Protein AF-A0A1W9QZH8-F1 (afdb_monomer_lite)

pLDDT: mean 89.92, std 10.79, range [52.75, 97.69]

Secondary structure (DSSP, 8-state):
-----S-S-GGGPPTTHHHHHHHHHHHHHHHH-GGGS-TTS--S-PPPTT--

Structure (mmCIF, N/CA/C/O backbone):
data_AF-A0A1W9QZH8-F1
#
_entry.id   AF-A0A1W9QZH8-F1
#
loop_
_atom_site.group_PDB
_atom_site.id
_atom_site.type_symbol
_atom_site.label_atom_id
_atom_site.label_alt_id
_atom_site.label_comp_id
_atom_site.label_asym_id
_atom_site.label_entity_id
_atom_site.label_seq_id
_atom_site.pdbx_PDB_ins_code
_atom_site.Cartn_x
_atom_site.Cartn_y
_atom_site.Cartn_z
_atom_site.occupancy
_atom_site.B_iso_or_equiv
_atom_site.auth_seq_id
_atom_site.auth_comp_id
_atom_site.auth_asym_id
_atom_site.auth_atom_id
_atom_site.pdbx_PDB_model_num
ATOM 1 N N . MET A 1 1 ? -6.202 13.477 -12.918 1.00 68.31 1 MET A N 1
ATOM 2 C CA . MET A 1 1 ? -5.687 12.759 -11.735 1.00 68.31 1 MET A CA 1
ATOM 3 C C . MET A 1 1 ? -6.893 12.089 -11.131 1.00 68.31 1 MET A C 1
ATOM 5 O O . MET A 1 1 ? -7.744 12.790 -10.607 1.00 68.31 1 MET A O 1
ATOM 9 N N . GLU A 1 2 ? -7.025 10.787 -11.356 1.00 84.69 2 GLU A N 1
ATOM 10 C CA . GLU A 1 2 ? -8.193 10.018 -10.924 1.00 84.69 2 GLU A CA 1
ATOM 11 C C . GLU A 1 2 ? -7.933 9.435 -9.539 1.00 84.69 2 GLU A C 1
ATOM 13 O O . GLU A 1 2 ? -6.824 8.975 -9.256 1.00 84.69 2 GLU A O 1
ATOM 18 N N . PHE A 1 3 ? -8.954 9.443 -8.690 1.00 87.56 3 PHE A N 1
ATOM 19 C CA . PHE A 1 3 ? -8.905 8.842 -7.365 1.00 87.56 3 PHE A CA 1
ATOM 20 C C . PHE A 1 3 ? -9.984 7.778 -7.241 1.00 87.56 3 PHE A C 1
ATOM 22 O O . PHE A 1 3 ? -11.112 7.970 -7.688 1.00 87.56 3 PHE A O 1
ATOM 29 N N . THR A 1 4 ? -9.644 6.670 -6.591 1.00 88.62 4 THR A N 1
ATOM 30 C CA . THR A 1 4 ? -10.592 5.595 -6.301 1.00 88.62 4 THR A CA 1
ATOM 31 C C . THR A 1 4 ? -10.768 5.488 -4.788 1.00 88.62 4 THR A C 1
ATOM 33 O O . THR A 1 4 ? -9.777 5.230 -4.097 1.00 88.62 4 THR A O 1
ATOM 36 N N . PR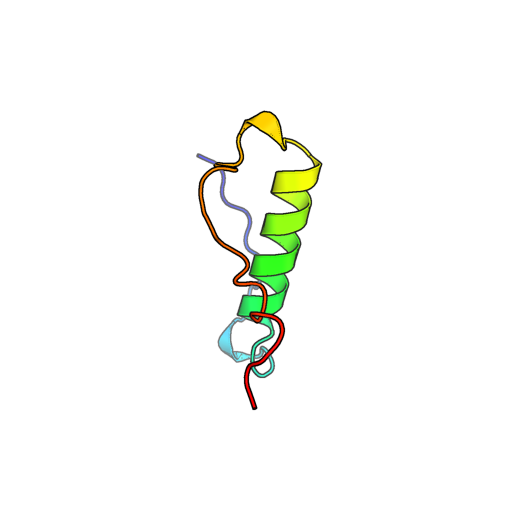O A 1 5 ? -11.984 5.699 -4.251 1.00 92.50 5 PRO A N 1
ATOM 37 C CA . PRO A 1 5 ? -12.240 5.483 -2.833 1.00 92.50 5 PRO A CA 1
ATOM 38 C C . PRO A 1 5 ? -12.096 3.991 -2.505 1.00 92.50 5 PRO A C 1
ATOM 40 O O . PRO A 1 5 ? -12.626 3.142 -3.219 1.00 92.50 5 PRO A O 1
ATOM 43 N N . LEU A 1 6 ? -11.356 3.673 -1.438 1.00 92.06 6 LEU A N 1
ATOM 44 C CA . LEU A 1 6 ? -11.210 2.295 -0.943 1.00 92.06 6 LEU A CA 1
ATOM 45 C C . LEU A 1 6 ? -12.211 1.956 0.169 1.00 92.06 6 LEU A C 1
ATOM 47 O O . LEU A 1 6 ? -12.529 0.788 0.354 1.00 92.06 6 LEU A O 1
ATOM 51 N N . PHE A 1 7 ? -12.700 2.965 0.897 1.00 95.44 7 PHE A N 1
ATOM 52 C CA . PHE A 1 7 ? -13.646 2.811 2.002 1.00 95.44 7 PHE A CA 1
ATOM 53 C C . PHE A 1 7 ? -14.562 4.031 2.081 1.00 95.44 7 PHE A C 1
ATOM 55 O O . PHE A 1 7 ? -14.071 5.160 2.065 1.00 95.44 7 PHE A O 1
ATOM 62 N N . ASP A 1 8 ? -15.863 3.800 2.249 1.00 94.56 8 ASP A N 1
ATOM 63 C CA . ASP A 1 8 ? -16.845 4.872 2.462 1.00 94.56 8 ASP A CA 1
ATOM 64 C C . ASP A 1 8 ? -16.923 5.292 3.941 1.00 94.56 8 ASP A C 1
ATOM 66 O O . ASP A 1 8 ? -17.098 6.466 4.265 1.00 94.56 8 ASP A O 1
ATOM 70 N N . GLU A 1 9 ? -16.729 4.340 4.862 1.00 95.56 9 GLU A N 1
ATOM 71 C CA . GLU A 1 9 ? -16.795 4.558 6.311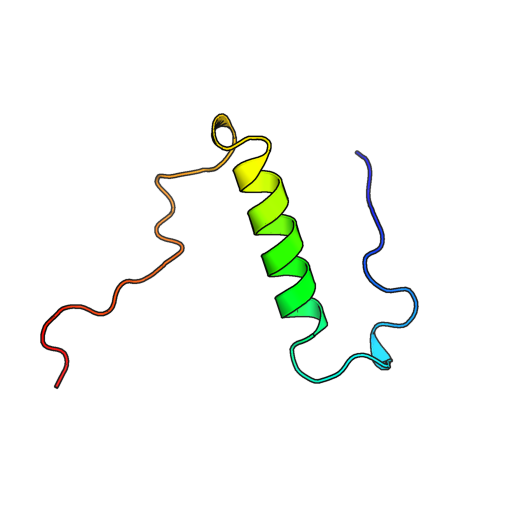 1.00 95.56 9 GLU A CA 1
ATOM 72 C C . GLU A 1 9 ? -15.504 4.095 7.013 1.00 95.56 9 GLU A C 1
ATOM 74 O O . GLU A 1 9 ? -15.502 3.082 7.717 1.00 95.56 9 GLU A O 1
ATOM 79 N N . PRO A 1 10 ? -14.387 4.838 6.893 1.00 93.50 10 PRO A N 1
ATOM 80 C CA . PRO A 1 10 ? -13.084 4.418 7.422 1.00 93.50 10 PRO A CA 1
ATOM 81 C C . PRO A 1 10 ? -13.063 4.234 8.948 1.00 93.50 10 PRO A C 1
ATOM 83 O O . PRO A 1 10 ? -12.190 3.565 9.480 1.00 93.50 10 PRO A O 1
ATOM 86 N N . LYS A 1 11 ? -14.028 4.801 9.683 1.00 96.00 11 LYS A N 1
ATOM 87 C CA . LYS A 1 11 ? -14.142 4.619 11.142 1.00 96.00 11 LYS A CA 1
ATOM 88 C C . LYS A 1 11 ? -14.666 3.240 11.554 1.00 96.00 11 LYS A C 1
ATOM 90 O O . LYS A 1 11 ? -14.563 2.899 12.727 1.00 96.00 11 LYS A O 1
ATOM 95 N N . LYS A 1 12 ? -15.265 2.482 10.629 1.00 97.50 12 LYS A N 1
ATOM 96 C CA . LYS A 1 12 ? -15.815 1.141 10.887 1.00 97.50 12 LYS A CA 1
ATOM 97 C C . LYS A 1 12 ? -14.828 0.018 10.568 1.00 97.50 12 LYS A C 1
ATOM 99 O O . LYS A 1 12 ? -15.160 -1.143 10.784 1.00 97.50 12 LYS A O 1
ATOM 104 N N . THR A 1 13 ? -13.649 0.344 10.045 1.00 96.94 13 THR A N 1
ATOM 105 C CA . 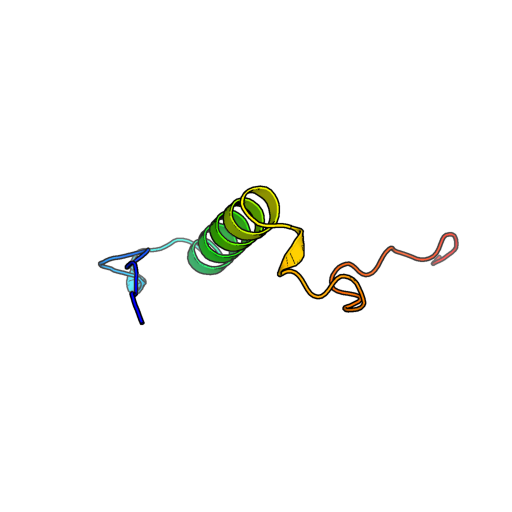THR A 1 13 ? -12.647 -0.656 9.687 1.00 96.94 13 THR A CA 1
ATOM 106 C C . THR A 1 13 ? -11.987 -1.228 10.932 1.00 96.94 13 THR A C 1
ATOM 108 O O . THR A 1 13 ? -11.753 -0.520 11.913 1.00 96.94 13 THR A O 1
ATOM 111 N N . SER A 1 14 ? -11.645 -2.504 10.861 1.00 97.06 14 SER A N 1
ATOM 112 C CA . SER A 1 14 ? -10.852 -3.195 11.867 1.00 97.06 14 SER A CA 1
ATOM 113 C C . SER A 1 14 ? -9.409 -2.680 11.913 1.00 97.06 14 SER A C 1
ATOM 115 O O . SER A 1 14 ? -8.947 -1.928 11.046 1.00 97.06 14 SER A O 1
ATOM 117 N N . GLU A 1 15 ? -8.685 -3.062 12.965 1.00 96.88 15 GLU A N 1
ATOM 118 C CA . GLU A 1 15 ? -7.293 -2.661 13.142 1.00 96.88 15 GLU A CA 1
ATOM 119 C C . GLU A 1 15 ? -6.451 -3.048 11.913 1.00 96.88 15 GLU A C 1
ATOM 121 O O . GLU A 1 15 ? -6.493 -4.181 11.439 1.00 96.88 15 GLU A O 1
ATOM 126 N N . ASN A 1 16 ? -5.679 -2.091 11.393 1.00 96.69 16 ASN A N 1
ATOM 127 C CA . ASN A 1 16 ? -4.805 -2.233 10.220 1.00 96.69 16 ASN A CA 1
ATOM 128 C C . ASN A 1 16 ? -5.489 -2.518 8.868 1.00 96.69 16 ASN A C 1
ATOM 130 O O . ASN A 1 16 ? -4.794 -2.567 7.853 1.00 96.69 16 ASN A O 1
ATOM 134 N N . GLU A 1 17 ? -6.815 -2.633 8.794 1.00 97.69 17 GLU A N 1
ATOM 135 C CA . GLU A 1 17 ? -7.529 -2.982 7.556 1.00 97.69 17 GLU A CA 1
ATOM 136 C C . GLU A 1 17 ? -7.282 -1.989 6.413 1.00 97.69 17 GLU A C 1
ATOM 138 O O . GLU A 1 17 ? -6.979 -2.395 5.290 1.00 97.69 17 GLU A O 1
ATOM 143 N N . ILE A 1 18 ? -7.318 -0.684 6.701 1.00 96.81 18 ILE A N 1
ATOM 144 C CA . ILE A 1 18 ? -7.039 0.360 5.703 1.00 96.81 18 ILE A CA 1
ATOM 145 C C . ILE A 1 18 ? -5.616 0.217 5.153 1.00 96.81 18 ILE A C 1
ATOM 147 O O . ILE A 1 18 ? -5.398 0.280 3.941 1.00 96.81 18 ILE A O 1
ATOM 151 N N . THR A 1 19 ? -4.643 -0.009 6.038 1.00 96.62 19 THR A N 1
ATOM 152 C CA . THR A 1 19 ? -3.238 -0.197 5.661 1.00 96.62 19 THR A CA 1
ATOM 153 C C . THR A 1 19 ? -3.073 -1.428 4.775 1.00 96.62 19 THR A C 1
ATOM 155 O O . THR A 1 19 ? -2.394 -1.357 3.752 1.00 96.62 19 THR A O 1
ATOM 158 N N . LEU A 1 20 ? -3.720 -2.543 5.122 1.00 97.31 20 LEU A N 1
ATOM 159 C CA . LEU A 1 20 ? -3.668 -3.779 4.341 1.00 97.31 20 LEU A CA 1
ATOM 160 C C . LEU A 1 20 ? -4.303 -3.607 2.955 1.00 97.31 20 LEU A C 1
ATOM 162 O O . LEU A 1 20 ? -3.717 -4.028 1.957 1.00 97.31 20 LEU A O 1
ATOM 166 N N . ALA A 1 21 ? -5.454 -2.938 2.867 1.00 96.69 21 ALA A N 1
ATOM 167 C CA . ALA A 1 21 ? -6.095 -2.635 1.590 1.00 96.69 21 ALA A CA 1
ATOM 168 C C . ALA A 1 21 ? -5.228 -1.719 0.711 1.00 96.69 21 ALA A C 1
ATOM 170 O O . ALA A 1 21 ? -5.097 -1.956 -0.491 1.00 96.69 21 ALA A O 1
ATOM 171 N N .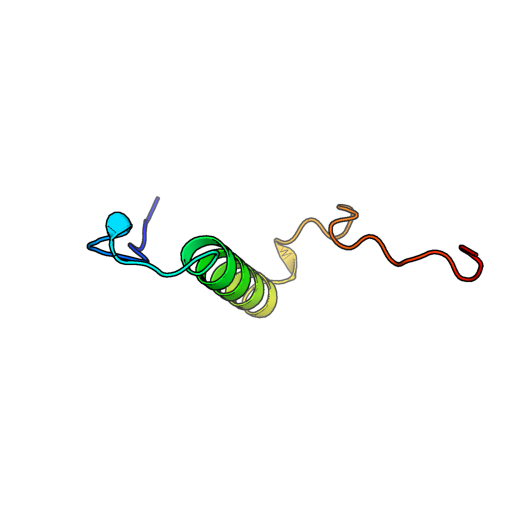 HIS A 1 22 ? -4.576 -0.717 1.309 1.00 95.56 22 HIS A N 1
ATOM 172 C CA . HIS A 1 22 ? -3.621 0.135 0.605 1.00 95.56 22 HIS A CA 1
ATOM 173 C C . HIS A 1 22 ? -2.424 -0.664 0.066 1.00 95.56 22 HIS A C 1
ATOM 175 O O . HIS A 1 22 ? -2.072 -0.516 -1.103 1.00 95.56 22 HIS A O 1
ATOM 181 N N . VAL A 1 23 ? -1.826 -1.540 0.884 1.00 95.56 23 VAL A N 1
ATOM 182 C CA . VAL A 1 23 ? -0.711 -2.406 0.461 1.00 95.56 23 VAL A CA 1
ATOM 183 C C . VAL A 1 23 ? -1.136 -3.326 -0.684 1.00 95.56 23 VAL A C 1
ATOM 185 O O . VAL A 1 23 ? -0.415 -3.425 -1.673 1.00 95.56 23 VAL A O 1
ATOM 188 N N . LYS A 1 24 ? -2.333 -3.920 -0.620 1.00 96.31 24 LYS A N 1
ATOM 189 C CA . LYS A 1 24 ? -2.866 -4.759 -1.702 1.00 96.31 24 LYS A CA 1
ATOM 190 C C . LYS A 1 24 ? -3.018 -3.984 -3.016 1.00 96.31 24 LYS A C 1
ATOM 192 O O . LYS A 1 24 ? -2.552 -4.433 -4.058 1.00 96.31 24 LYS A O 1
ATOM 197 N N . MET A 1 25 ? -3.614 -2.793 -2.965 1.00 95.69 25 MET A N 1
ATOM 198 C CA . MET A 1 25 ? -3.763 -1.926 -4.142 1.00 95.69 25 MET A CA 1
ATOM 199 C C . MET A 1 25 ? -2.416 -1.487 -4.727 1.00 95.69 25 MET A C 1
ATOM 201 O O . MET A 1 25 ? -2.260 -1.396 -5.949 1.00 95.69 25 MET A O 1
ATOM 205 N N . LEU A 1 26 ? -1.436 -1.223 -3.862 1.00 94.44 26 LEU A N 1
ATOM 206 C CA . LEU A 1 26 ? -0.071 -0.915 -4.264 1.00 94.44 26 LEU A CA 1
ATOM 207 C C . LEU A 1 26 ? 0.564 -2.097 -5.006 1.00 94.44 26 LEU A C 1
ATOM 209 O O . LEU A 1 26 ? 1.095 -1.912 -6.099 1.00 94.44 26 LEU A O 1
ATOM 213 N N . GLU A 1 27 ? 0.471 -3.306 -4.452 1.00 96.25 27 GLU A N 1
ATOM 214 C CA . GLU A 1 27 ? 0.982 -4.524 -5.087 1.00 96.25 27 GLU A CA 1
ATOM 215 C C . GLU A 1 27 ? 0.333 -4.780 -6.449 1.00 96.25 27 GLU A C 1
ATOM 217 O O . GLU A 1 27 ? 1.041 -5.055 -7.420 1.00 96.25 27 GLU A O 1
ATOM 222 N N . ASP A 1 28 ? -0.989 -4.631 -6.556 1.00 96.44 28 ASP A N 1
ATOM 223 C CA . ASP A 1 28 ? -1.711 -4.775 -7.823 1.00 96.44 28 ASP A CA 1
ATOM 224 C C . ASP A 1 28 ? -1.248 -3.742 -8.860 1.00 96.44 28 ASP A C 1
ATOM 226 O O . ASP A 1 28 ? -1.101 -4.059 -10.043 1.00 96.44 28 ASP A O 1
ATOM 230 N N . THR A 1 29 ? -0.974 -2.510 -8.428 1.00 95.06 29 THR A N 1
ATOM 231 C CA . THR A 1 29 ? -0.459 -1.443 -9.298 1.00 95.06 29 THR A CA 1
ATOM 232 C C . THR A 1 29 ? 0.949 -1.767 -9.796 1.00 95.06 29 THR A C 1
ATOM 234 O O . THR A 1 29 ? 1.206 -1.678 -10.998 1.00 95.06 29 THR A O 1
ATOM 237 N N . ILE A 1 30 ? 1.838 -2.220 -8.905 1.00 96.25 30 ILE A N 1
ATOM 238 C CA . ILE A 1 30 ? 3.198 -2.649 -9.258 1.00 96.25 30 ILE A CA 1
ATOM 239 C C . ILE A 1 30 ? 3.151 -3.835 -10.228 1.00 96.25 30 ILE A C 1
ATOM 241 O O . ILE A 1 30 ? 3.887 -3.841 -11.205 1.00 96.25 30 ILE A O 1
ATOM 245 N N . ARG A 1 31 ? 2.269 -4.823 -10.017 1.00 97.31 31 ARG A N 1
ATOM 246 C CA . ARG A 1 31 ? 2.123 -5.978 -10.926 1.00 97.31 31 ARG A CA 1
ATOM 247 C C . ARG A 1 31 ? 1.622 -5.575 -12.312 1.00 97.31 31 ARG A C 1
ATOM 249 O O . ARG A 1 31 ? 2.066 -6.148 -13.302 1.00 97.31 31 ARG A O 1
ATOM 256 N N . LYS A 1 32 ? 0.703 -4.606 -12.393 1.00 97.44 32 LYS A N 1
ATOM 257 C CA . LYS A 1 32 ? 0.167 -4.097 -13.668 1.00 97.44 32 LYS A CA 1
ATOM 258 C C . LYS A 1 32 ? 1.200 -3.296 -14.459 1.00 97.44 32 LYS A C 1
ATOM 260 O O . LYS A 1 32 ? 1.181 -3.348 -15.687 1.00 97.44 32 LYS A O 1
ATOM 265 N N . LYS A 1 33 ? 2.037 -2.518 -13.766 1.00 97.00 33 LYS A N 1
ATOM 266 C CA . LYS A 1 33 ? 3.014 -1.593 -14.358 1.00 97.00 33 LYS A CA 1
ATOM 267 C C . LYS A 1 33 ? 4.333 -1.573 -13.571 1.00 97.00 33 LYS A C 1
ATOM 269 O O . LYS A 1 33 ? 4.659 -0.563 -12.939 1.00 97.00 33 LYS A O 1
ATOM 274 N N . PRO A 1 34 ? 5.098 -2.677 -13.583 1.00 96.88 34 PRO A N 1
ATOM 275 C CA . PRO A 1 34 ? 6.325 -2.791 -12.798 1.00 96.88 34 PRO A CA 1
ATOM 276 C C . PRO A 1 34 ? 7.398 -1.788 -13.230 1.00 96.88 34 PRO A C 1
ATOM 278 O O . PRO A 1 34 ? 8.210 -1.375 -12.409 1.00 96.88 34 PRO A O 1
ATOM 281 N N . GLU A 1 35 ? 7.397 -1.357 -14.491 1.00 97.06 35 GLU A N 1
ATOM 282 C CA . GLU A 1 35 ? 8.349 -0.394 -15.047 1.00 97.06 35 GLU A CA 1
ATOM 283 C C . GLU A 1 35 ? 8.284 0.991 -14.385 1.00 97.06 35 GLU A C 1
ATOM 285 O O . GLU A 1 35 ? 9.273 1.722 -14.396 1.00 97.06 35 GLU A O 1
ATOM 290 N N . TYR A 1 36 ? 7.146 1.346 -13.781 1.00 96.00 36 TYR A N 1
ATOM 291 C CA . TYR A 1 36 ? 6.970 2.625 -13.088 1.00 96.00 36 TYR A CA 1
ATOM 292 C C . TYR A 1 36 ? 7.313 2.559 -11.599 1.00 96.00 36 TYR A C 1
ATOM 294 O O . TYR A 1 36 ? 7.331 3.591 -10.926 1.00 96.00 36 TY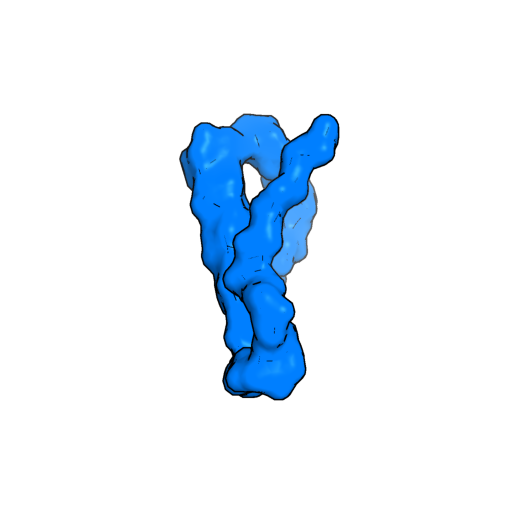R A O 1
ATOM 302 N N . TRP A 1 37 ? 7.594 1.369 -11.065 1.00 95.44 37 TRP A N 1
ATOM 303 C CA . TRP A 1 37 ? 8.016 1.228 -9.681 1.00 95.44 37 TRP A CA 1
ATOM 304 C C . TRP A 1 37 ? 9.492 1.603 -9.510 1.00 95.44 37 TRP A C 1
ATOM 306 O O . TRP A 1 37 ? 10.354 1.215 -10.299 1.00 95.44 37 TRP A O 1
ATOM 316 N N . LEU A 1 38 ? 9.812 2.328 -8.436 1.00 95.38 38 LEU A N 1
ATOM 317 C CA . LEU A 1 38 ? 11.188 2.700 -8.115 1.00 95.38 38 LEU A CA 1
ATOM 318 C C . LEU A 1 38 ? 11.918 1.519 -7.453 1.00 95.38 38 LEU A C 1
ATOM 320 O O . LEU A 1 38 ? 12.051 1.462 -6.233 1.00 95.38 38 LEU A O 1
ATOM 324 N N . TRP A 1 39 ? 12.413 0.574 -8.256 1.00 91.50 39 TRP A N 1
ATOM 325 C CA . TRP A 1 39 ? 13.087 -0.645 -7.772 1.00 91.50 39 TRP A CA 1
ATOM 326 C C . TRP A 1 39 ? 14.367 -0.395 -6.961 1.00 91.50 39 TRP A C 1
ATOM 328 O O . TRP A 1 39 ? 14.796 -1.265 -6.207 1.00 91.50 39 TRP A O 1
ATOM 338 N N . SER A 1 40 ? 14.967 0.794 -7.061 1.00 92.69 40 SER A N 1
ATOM 339 C CA . SER A 1 40 ? 16.092 1.196 -6.206 1.00 92.69 40 SER A CA 1
ATOM 340 C C . SER A 1 40 ? 15.674 1.481 -4.756 1.00 92.69 40 SER A C 1
ATOM 342 O O . SER A 1 40 ? 16.522 1.507 -3.859 1.00 92.69 40 SER A O 1
ATOM 344 N N . HIS A 1 41 ? 14.378 1.670 -4.496 1.00 91.12 41 HIS A N 1
ATOM 345 C CA . HIS A 1 41 ? 13.849 1.873 -3.158 1.00 91.12 41 HIS A CA 1
ATOM 346 C C . HIS A 1 41 ? 13.888 0.558 -2.364 1.00 91.12 41 HIS A C 1
ATOM 348 O O . HIS A 1 41 ? 13.201 -0.412 -2.684 1.00 91.12 41 HIS A O 1
ATOM 354 N N . ARG A 1 42 ? 14.636 0.532 -1.254 1.00 84.50 42 ARG A N 1
ATOM 355 C CA . ARG A 1 42 ? 14.743 -0.630 -0.349 1.00 84.50 42 ARG A CA 1
ATOM 356 C C . ARG A 1 42 ? 13.510 -0.763 0.550 1.00 84.50 42 ARG A C 1
ATOM 358 O O . ARG A 1 42 ? 13.593 -0.614 1.767 1.00 84.50 42 ARG A O 1
ATOM 365 N N . ARG A 1 43 ? 12.339 -0.976 -0.062 1.00 86.81 43 ARG A N 1
ATOM 366 C CA . ARG A 1 43 ? 11.045 -1.017 0.641 1.00 86.81 43 ARG A CA 1
ATOM 367 C C . ARG A 1 43 ? 10.958 -2.186 1.621 1.00 86.81 43 ARG A C 1
ATOM 369 O O . ARG A 1 43 ? 10.447 -2.002 2.727 1.00 86.81 43 ARG A O 1
ATOM 376 N N . TRP A 1 44 ? 11.454 -3.349 1.208 1.00 86.44 44 TRP A N 1
ATOM 377 C CA . TRP A 1 44 ? 11.521 -4.556 2.022 1.00 86.44 44 TRP A CA 1
ATOM 378 C C . TRP A 1 44 ? 12.915 -4.665 2.626 1.00 86.44 44 TRP A C 1
ATOM 380 O O . TRP A 1 44 ? 13.915 -4.806 1.921 1.00 86.44 44 TRP A O 1
ATOM 390 N N . LYS A 1 45 ? 12.984 -4.543 3.950 1.00 79.19 45 LYS A N 1
ATOM 391 C CA . LYS A 1 45 ? 14.200 -4.842 4.696 1.00 79.19 45 LYS A CA 1
ATOM 392 C C . LYS A 1 45 ? 14.206 -6.346 4.920 1.00 79.19 45 LYS A C 1
ATOM 394 O O . LYS A 1 45 ? 13.379 -6.849 5.669 1.00 79.19 45 LYS A O 1
ATOM 399 N N . HIS A 1 46 ? 15.097 -7.052 4.238 1.00 76.44 46 HIS A N 1
ATOM 400 C CA . HIS A 1 46 ? 15.368 -8.443 4.570 1.00 76.44 46 HIS A CA 1
ATOM 401 C C . HIS A 1 46 ? 16.075 -8.465 5.926 1.00 76.44 46 HIS A C 1
ATOM 403 O O . HIS A 1 46 ? 16.991 -7.662 6.148 1.00 76.44 46 HIS A O 1
ATOM 409 N N . GLU A 1 47 ? 15.648 -9.343 6.830 1.00 74.06 47 GLU A N 1
ATOM 410 C CA . GLU A 1 47 ? 16.440 -9.618 8.024 1.00 74.06 47 GLU A CA 1
ATOM 411 C C . GLU A 1 47 ? 17.817 -10.112 7.582 1.00 74.06 47 GLU A C 1
ATOM 413 O O . GLU A 1 47 ? 17.949 -10.897 6.637 1.00 74.06 47 GLU A O 1
ATOM 418 N N . LYS A 1 48 ? 18.865 -9.579 8.210 1.00 74.25 48 LYS A N 1
ATOM 419 C CA . LYS A 1 48 ? 20.216 -10.063 7.946 1.00 74.25 48 LYS A CA 1
ATOM 420 C C . LYS A 1 48 ? 20.298 -11.490 8.495 1.00 74.25 48 LYS A C 1
ATOM 422 O O . LYS A 1 48 ? 19.887 -11.690 9.636 1.00 74.25 48 LYS A O 1
ATOM 427 N N . PRO A 1 49 ? 20.849 -12.460 7.748 1.00 66.00 49 PRO A N 1
ATOM 428 C CA . PRO A 1 49 ? 21.184 -13.741 8.348 1.00 66.00 49 PRO A CA 1
ATOM 429 C C . PRO A 1 49 ? 22.183 -13.487 9.489 1.00 66.00 49 PRO A C 1
ATOM 431 O O . PRO A 1 49 ? 23.267 -12.962 9.235 1.00 66.00 49 PRO A O 1
ATOM 434 N N . GLY A 1 50 ? 21.789 -13.798 10.730 1.00 66.88 50 GLY A N 1
ATOM 435 C CA . GLY A 1 50 ? 22.628 -13.659 11.930 1.00 66.88 50 GLY A CA 1
ATOM 436 C C . GLY A 1 50 ? 22.259 -12.533 12.906 1.00 66.88 50 GLY A C 1
ATOM 437 O O . GLY A 1 50 ? 23.145 -12.034 13.592 1.00 66.88 50 GLY A O 1
ATOM 438 N N . ALA A 1 51 ? 21.000 -12.094 12.961 1.00 60.00 51 ALA A N 1
ATOM 439 C CA . ALA A 1 51 ? 20.514 -11.358 14.128 1.00 60.00 51 ALA A CA 1
ATOM 440 C C . ALA A 1 51 ? 20.067 -12.374 15.196 1.00 60.00 51 ALA A C 1
ATOM 442 O O . ALA A 1 51 ? 18.959 -12.898 15.102 1.00 60.00 51 ALA A O 1
ATOM 443 N N . ASP A 1 52 ? 20.972 -12.693 16.125 1.00 52.75 52 ASP A N 1
ATOM 444 C CA . ASP A 1 52 ? 20.638 -13.305 17.422 1.00 52.75 52 ASP A CA 1
ATOM 445 C C . ASP A 1 52 ? 19.887 -12.304 18.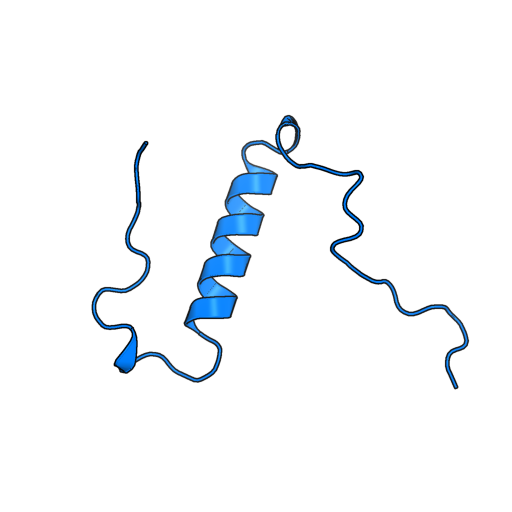321 1.00 52.75 52 ASP A C 1
ATOM 447 O O . ASP A 1 52 ? 20.211 -11.090 18.256 1.00 52.75 52 ASP A O 1
#

Sequence (52 aa):
MEFTPLFDEPKKTSENEITLAHVKMLEDTIRKKPEYWLWSHRRWKHEKPGAD

Radius of gyration: 15.4 Å; chains: 1; bounding box: 40×26×32 Å

Foldseek 3Di:
DDDDDPDPCVVPDDPCRVVVSVVVVVVVVCVVPVVPDPPVDPPDDDDDPDDD